Protein AF-A0A970JCD0-F1 (afdb_monomer)

Radius of gyration: 15.67 Å; Cα contacts (8 Å, |Δi|>4): 53; chains: 1; bounding box: 46×24×42 Å

Secondary structure (DSSP, 8-state):
---------HHHHHHHHHHHHHHHHHHHHHHHHHHHTT-TTHHHHHHHHHTHHHHHHHHHHHHS-HHHHHHHHHHHHHHHHHHHGGG--

pLDDT: mean 88.44, std 15.49, range [36.41, 98.12]

Structure (mmCIF, N/CA/C/O backbone):
data_AF-A0A970JCD0-F1
#
_entry.id   AF-A0A970JCD0-F1
#
loop_
_atom_site.group_PDB
_atom_site.id
_atom_site.type_symbol
_atom_site.label_atom_id
_atom_site.label_alt_id
_atom_site.label_comp_id
_atom_site.label_asym_id
_atom_site.label_entity_id
_atom_site.label_seq_id
_atom_site.pdbx_PDB_ins_code
_atom_site.Cartn_x
_atom_site.Cartn_y
_atom_site.Cartn_z
_atom_site.occupancy
_atom_site.B_iso_or_equiv
_atom_site.auth_seq_id
_atom_site.auth_comp_id
_atom_site.auth_asym_id
_atom_site.auth_atom_id
_atom_site.pdbx_PDB_model_num
ATOM 1 N N . MET A 1 1 ? -24.423 10.636 22.003 1.00 38.28 1 MET A N 1
ATOM 2 C CA . MET A 1 1 ? -23.802 10.628 20.660 1.00 38.28 1 MET A CA 1
ATOM 3 C C . MET A 1 1 ? -23.181 9.247 20.460 1.00 38.28 1 MET A C 1
ATOM 5 O O . MET A 1 1 ? -22.108 8.984 20.980 1.00 38.28 1 MET A O 1
ATOM 9 N N . TYR A 1 2 ? -23.930 8.310 19.871 1.00 36.41 2 TYR A N 1
ATOM 10 C CA . TYR A 1 2 ? -23.538 6.899 19.789 1.00 36.41 2 TYR A CA 1
ATOM 11 C C . TYR A 1 2 ? -22.601 6.676 18.600 1.00 36.41 2 TYR A C 1
ATOM 13 O O . TYR A 1 2 ? -22.998 6.824 17.446 1.00 36.41 2 TYR A O 1
ATOM 21 N N . GLN A 1 3 ? -21.354 6.319 18.888 1.00 42.09 3 GLN A N 1
ATOM 22 C CA . GLN A 1 3 ? -20.373 5.914 17.893 1.00 42.09 3 GLN A CA 1
ATOM 23 C C . GLN A 1 3 ? -20.790 4.535 17.355 1.00 42.09 3 GLN A C 1
ATOM 25 O O . GLN A 1 3 ? -20.619 3.518 18.026 1.00 42.09 3 GLN A O 1
ATOM 30 N N . LYS A 1 4 ? -21.384 4.491 16.154 1.00 45.31 4 LYS A N 1
ATOM 31 C CA . LYS A 1 4 ? -21.563 3.248 15.387 1.00 45.31 4 LYS A CA 1
ATOM 32 C C . LYS A 1 4 ? -20.173 2.711 15.048 1.00 45.31 4 LYS A C 1
ATOM 34 O O . LYS A 1 4 ? -19.605 3.043 14.011 1.00 45.31 4 LYS A O 1
ATOM 39 N N . ARG A 1 5 ? -19.605 1.905 15.942 1.00 54.94 5 ARG A N 1
ATOM 40 C CA . ARG A 1 5 ? -18.445 1.065 15.650 1.00 54.94 5 ARG A CA 1
ATOM 41 C C . ARG A 1 5 ? -18.918 0.051 14.608 1.00 54.94 5 ARG A C 1
ATOM 43 O O . ARG A 1 5 ? -19.606 -0.905 14.947 1.00 54.94 5 ARG A O 1
ATOM 50 N N . LEU A 1 6 ? -18.680 0.357 13.332 1.00 59.81 6 LEU A N 1
ATOM 51 C CA . LEU A 1 6 ? -19.035 -0.492 12.195 1.00 59.81 6 LEU A CA 1
ATOM 52 C C . LEU A 1 6 ? -18.461 -1.888 12.441 1.00 59.81 6 LEU A C 1
ATOM 54 O O . LEU A 1 6 ? -17.247 -2.069 12.478 1.00 59.81 6 LEU A O 1
ATOM 58 N N . PHE A 1 7 ? -19.342 -2.863 12.644 1.00 70.25 7 PHE A N 1
ATOM 59 C CA . PHE A 1 7 ? -18.965 -4.266 12.666 1.00 70.25 7 PHE A CA 1
ATOM 60 C C . PHE A 1 7 ? -18.486 -4.628 11.258 1.00 70.25 7 PHE A C 1
ATOM 62 O O . PHE A 1 7 ? -19.293 -4.707 10.334 1.00 70.25 7 PHE A O 1
ATOM 69 N N . TYR A 1 8 ? -17.173 -4.771 11.076 1.00 77.69 8 TYR A N 1
ATOM 70 C CA . TYR A 1 8 ? -16.596 -5.277 9.836 1.00 77.69 8 TYR A CA 1
ATOM 71 C C . TYR A 1 8 ? -16.695 -6.807 9.868 1.00 77.69 8 TYR A C 1
ATOM 73 O O . TYR A 1 8 ? -16.058 -7.424 10.725 1.00 77.69 8 TYR A O 1
ATOM 81 N N . PRO A 1 9 ? -17.503 -7.448 9.006 1.00 85.56 9 PRO A N 1
ATOM 82 C CA . PRO A 1 9 ? -17.683 -8.894 9.070 1.00 85.56 9 PRO A CA 1
ATOM 83 C C . PRO A 1 9 ? -16.353 -9.621 8.843 1.00 85.56 9 PRO A C 1
ATOM 85 O O . PRO A 1 9 ? -15.608 -9.264 7.932 1.00 85.56 9 PRO A O 1
ATOM 88 N N . VAL A 1 10 ? -16.073 -10.668 9.626 1.00 82.56 10 VAL A N 1
ATOM 89 C CA . VAL A 1 10 ? -14.809 -11.431 9.543 1.00 82.56 10 VAL A CA 1
ATOM 90 C C . VAL A 1 10 ? -14.570 -11.992 8.138 1.00 82.56 10 VAL A C 1
ATOM 92 O O . VAL A 1 10 ? -13.456 -11.920 7.632 1.00 82.56 10 VAL A O 1
ATOM 95 N N . PHE A 1 11 ? -15.621 -12.482 7.475 1.00 89.00 11 PHE A N 1
ATOM 96 C CA . PHE A 1 11 ? -15.539 -12.954 6.090 1.00 89.00 11 PHE A CA 1
ATOM 97 C C . PHE A 1 11 ? -15.109 -11.840 5.124 1.00 89.00 11 PHE A C 1
ATOM 99 O O . PHE A 1 11 ? -14.225 -12.038 4.298 1.00 89.00 11 PHE A O 1
ATOM 106 N N . LYS A 1 12 ? -15.673 -10.638 5.286 1.00 91.19 12 LYS A N 1
ATOM 107 C CA . LYS A 1 12 ? -15.309 -9.479 4.469 1.00 91.19 12 LYS A CA 1
ATOM 108 C C . LYS A 1 12 ? -13.852 -9.073 4.710 1.00 91.19 12 LYS A C 1
ATOM 110 O O . LYS A 1 12 ? -13.122 -8.842 3.757 1.00 91.19 12 LYS A O 1
ATOM 115 N N . LEU A 1 13 ? -13.410 -9.050 5.971 1.00 91.62 13 LEU A N 1
ATOM 116 C CA . LEU A 1 13 ? -1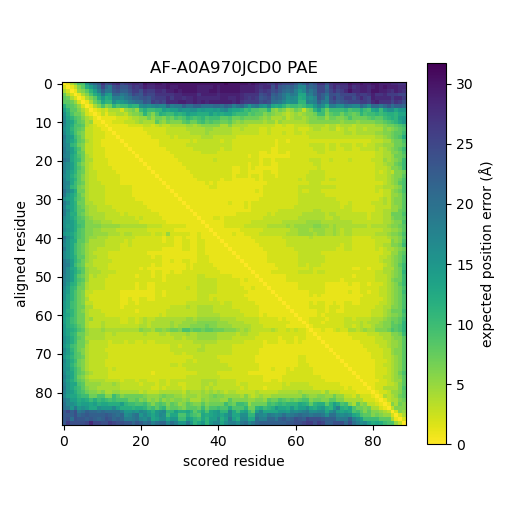2.009 -8.780 6.315 1.00 91.62 13 LEU A CA 1
ATOM 117 C C . LEU A 1 13 ? -11.063 -9.773 5.637 1.00 91.62 13 LEU A C 1
ATOM 119 O O . LEU A 1 13 ? -10.068 -9.366 5.047 1.00 91.62 13 LEU A O 1
ATOM 123 N N . HIS A 1 14 ? -11.366 -11.067 5.744 1.00 93.06 14 HIS A N 1
ATOM 124 C CA . HIS A 1 14 ? -10.569 -12.122 5.130 1.00 93.06 14 HIS A CA 1
ATOM 125 C C . HIS A 1 14 ? -10.421 -11.903 3.619 1.00 93.06 14 HIS A C 1
ATOM 127 O O . HIS A 1 14 ? -9.313 -11.968 3.084 1.00 93.06 14 HIS A O 1
ATOM 133 N N . ASP A 1 15 ? -11.529 -11.613 2.942 1.00 95.88 15 ASP A N 1
ATOM 134 C CA . ASP A 1 15 ? -11.549 -11.433 1.495 1.00 95.88 15 ASP A CA 1
ATOM 135 C C . ASP A 1 15 ? -10.816 -10.172 1.049 1.00 95.88 15 ASP A C 1
ATOM 137 O O . ASP A 1 15 ? -10.013 -10.240 0.118 1.00 95.88 15 ASP A O 1
ATOM 141 N N . ASP A 1 16 ? -11.013 -9.058 1.749 1.00 95.81 16 ASP A N 1
ATOM 142 C CA . ASP A 1 16 ? -10.342 -7.803 1.424 1.00 95.81 16 ASP A CA 1
ATOM 143 C C . ASP A 1 16 ? -8.833 -7.889 1.675 1.00 95.81 16 ASP A C 1
ATOM 145 O O . ASP A 1 16 ? -8.043 -7.469 0.835 1.00 95.81 16 ASP A O 1
ATOM 149 N N . ILE A 1 17 ? -8.400 -8.495 2.787 1.00 95.38 17 ILE A N 1
ATOM 150 C CA . ILE A 1 17 ? -6.971 -8.691 3.069 1.00 95.38 17 ILE A CA 1
ATOM 151 C C . ILE A 1 17 ? -6.335 -9.595 2.012 1.00 95.38 17 ILE A C 1
ATOM 153 O O . ILE A 1 17 ? -5.255 -9.289 1.507 1.00 95.38 17 ILE A O 1
ATOM 157 N N . ARG A 1 18 ? -7.006 -10.686 1.631 1.00 97.06 18 ARG A N 1
ATOM 158 C CA . ARG A 1 18 ? -6.538 -11.583 0.568 1.00 97.06 18 ARG A CA 1
ATOM 159 C C . ARG A 1 18 ? -6.438 -10.863 -0.777 1.00 97.06 18 ARG A C 1
ATOM 161 O O . ARG A 1 18 ? -5.458 -11.069 -1.491 1.00 97.06 18 ARG A O 1
ATOM 168 N N . LEU A 1 19 ? -7.414 -10.020 -1.109 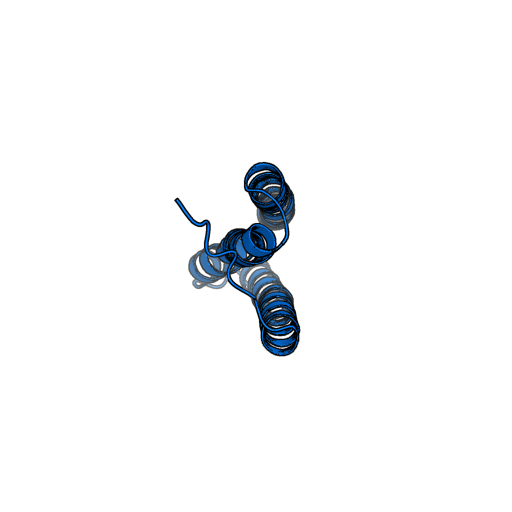1.00 97.25 19 LEU A N 1
ATOM 169 C CA . LEU A 1 19 ? -7.399 -9.224 -2.332 1.00 97.25 19 LEU A CA 1
ATOM 170 C C . LEU A 1 19 ? -6.241 -8.221 -2.328 1.00 97.25 19 LEU A C 1
ATOM 172 O O . LEU A 1 19 ? -5.467 -8.206 -3.279 1.00 97.25 19 LEU A O 1
ATOM 176 N N . LEU A 1 20 ? -6.060 -7.447 -1.257 1.00 97.56 20 LEU A N 1
ATOM 177 C CA . LEU A 1 20 ? -4.983 -6.455 -1.171 1.00 97.56 20 LEU A CA 1
ATOM 178 C C . LEU A 1 20 ? -3.584 -7.090 -1.211 1.00 97.56 20 LEU A C 1
ATOM 180 O O . LEU A 1 20 ? -2.662 -6.546 -1.827 1.00 97.56 20 LEU A O 1
ATOM 184 N N . TRP A 1 21 ? -3.408 -8.272 -0.610 1.00 96.62 21 TRP A N 1
ATOM 185 C CA . 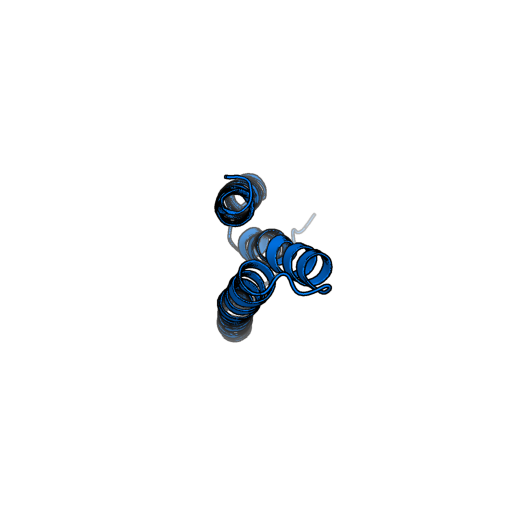TRP A 1 21 ? -2.162 -9.033 -0.737 1.00 96.62 21 TRP A CA 1
ATOM 186 C C . TRP A 1 21 ? -1.930 -9.541 -2.158 1.00 96.62 21 TRP A C 1
ATOM 188 O O . TRP A 1 21 ? -0.811 -9.440 -2.664 1.00 96.62 21 TRP A O 1
ATOM 198 N N . LEU A 1 22 ? -2.971 -10.055 -2.817 1.00 98.12 22 LEU A N 1
ATOM 199 C CA . LEU A 1 22 ? -2.886 -10.480 -4.212 1.00 98.12 22 LEU A CA 1
ATOM 200 C C . LEU A 1 22 ? -2.516 -9.301 -5.120 1.00 98.12 22 LEU A C 1
ATOM 202 O O . LEU A 1 22 ? -1.599 -9.419 -5.931 1.00 98.12 22 LEU A O 1
ATOM 206 N N . GLU A 1 23 ? -3.177 -8.157 -4.950 1.00 97.56 23 GLU A N 1
ATOM 207 C CA . GLU A 1 23 ? -2.845 -6.923 -5.655 1.00 97.56 23 GLU A CA 1
ATOM 208 C C . GLU A 1 23 ? -1.392 -6.517 -5.397 1.00 97.56 23 GLU A C 1
ATOM 210 O O . GLU A 1 23 ? -0.679 -6.213 -6.349 1.00 97.56 23 GLU A O 1
ATOM 215 N N . ASN A 1 24 ? -0.908 -6.592 -4.151 1.00 96.38 24 ASN A N 1
ATOM 216 C CA . ASN A 1 24 ? 0.485 -6.272 -3.834 1.00 96.38 24 ASN A CA 1
ATOM 217 C C . ASN A 1 24 ? 1.475 -7.097 -4.657 1.00 96.38 24 ASN A C 1
ATOM 219 O O . ASN A 1 24 ? 2.406 -6.557 -5.253 1.00 96.38 24 AS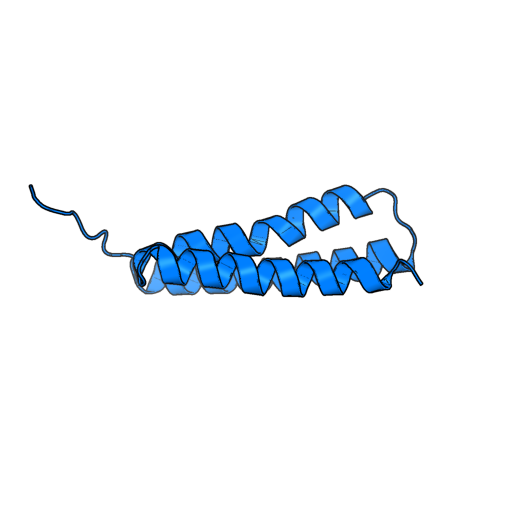N A O 1
ATOM 223 N N . VAL A 1 25 ? 1.271 -8.416 -4.671 1.00 96.38 25 VAL A N 1
ATOM 224 C CA . VAL A 1 25 ? 2.134 -9.366 -5.379 1.00 96.38 25 VAL A CA 1
ATOM 225 C C . VAL A 1 25 ? 2.072 -9.116 -6.885 1.00 96.38 25 VAL A C 1
ATOM 227 O O . VAL A 1 25 ? 3.114 -9.057 -7.537 1.00 96.38 25 VAL A O 1
ATOM 230 N N . LEU A 1 26 ? 0.870 -8.926 -7.438 1.00 97.69 26 LEU A N 1
ATOM 231 C CA . LEU A 1 26 ? 0.675 -8.672 -8.865 1.00 97.69 26 LEU A CA 1
ATOM 232 C C . LEU A 1 26 ? 1.316 -7.355 -9.308 1.00 97.69 26 LEU A C 1
ATOM 234 O O . LEU A 1 26 ? 2.089 -7.349 -10.264 1.00 97.69 26 LEU A O 1
ATOM 238 N N . TRP A 1 27 ? 1.055 -6.255 -8.600 1.00 97.50 27 TRP A N 1
ATOM 239 C CA . TRP A 1 27 ? 1.602 -4.945 -8.955 1.00 97.50 27 TRP A CA 1
ATOM 240 C C . TRP A 1 27 ? 3.110 -4.869 -8.735 1.00 97.50 27 TRP A C 1
ATOM 242 O O . TRP A 1 27 ? 3.800 -4.252 -9.539 1.00 97.50 27 TRP A O 1
ATOM 252 N N . THR A 1 28 ? 3.648 -5.565 -7.730 1.00 96.06 28 THR A N 1
ATOM 253 C CA . THR A 1 28 ? 5.103 -5.693 -7.548 1.00 96.06 28 THR A CA 1
ATOM 254 C C . THR A 1 28 ? 5.729 -6.479 -8.700 1.00 96.06 28 THR A C 1
ATOM 256 O O . THR A 1 28 ? 6.764 -6.083 -9.230 1.00 96.06 28 THR A O 1
ATOM 259 N N . ARG A 1 29 ? 5.090 -7.568 -9.152 1.00 96.81 29 ARG A N 1
ATOM 260 C CA . ARG A 1 29 ? 5.550 -8.323 -10.326 1.00 96.81 29 ARG A CA 1
ATOM 261 C C . ARG A 1 29 ? 5.535 -7.460 -11.588 1.00 96.81 29 ARG A C 1
ATOM 263 O O . ARG A 1 29 ? 6.513 -7.474 -12.330 1.00 96.81 29 ARG A O 1
ATOM 270 N N . PHE A 1 30 ? 4.455 -6.722 -11.839 1.00 96.94 30 PHE A N 1
ATOM 271 C CA . PHE A 1 30 ? 4.386 -5.813 -12.986 1.00 96.94 30 PHE A CA 1
ATOM 272 C C . PHE A 1 30 ? 5.412 -4.694 -12.886 1.00 96.94 30 PHE A C 1
ATOM 274 O O . PHE A 1 30 ? 6.019 -4.360 -13.899 1.00 96.94 30 PHE A O 1
ATOM 281 N N . PHE A 1 31 ? 5.661 -4.170 -11.684 1.00 95.12 31 PHE A N 1
ATOM 282 C CA . PHE A 1 31 ? 6.711 -3.186 -11.464 1.00 95.12 31 PHE A CA 1
ATOM 283 C C . PHE A 1 31 ? 8.067 -3.757 -11.877 1.00 95.12 31 PHE A C 1
ATOM 285 O O . PHE A 1 31 ? 8.719 -3.161 -12.721 1.00 95.12 31 PHE A O 1
ATOM 292 N N . ILE A 1 32 ? 8.441 -4.944 -11.383 1.00 93.94 32 ILE A N 1
ATOM 293 C CA . ILE A 1 32 ? 9.707 -5.612 -11.731 1.00 93.94 32 ILE A CA 1
ATOM 294 C C . ILE A 1 32 ? 9.837 -5.818 -13.247 1.00 93.94 32 ILE A C 1
ATOM 296 O O . ILE A 1 32 ? 10.888 -5.538 -13.815 1.00 93.94 32 ILE A O 1
ATOM 300 N N . ILE A 1 33 ? 8.781 -6.285 -13.918 1.00 95.75 33 ILE A N 1
ATOM 301 C CA . ILE A 1 33 ? 8.795 -6.493 -15.375 1.00 95.75 33 ILE A CA 1
ATOM 302 C C . ILE A 1 33 ? 8.976 -5.155 -16.105 1.00 95.75 33 ILE A C 1
ATOM 304 O O . ILE A 1 33 ? 9.862 -5.031 -16.947 1.00 95.75 33 ILE A O 1
ATOM 308 N N . SER A 1 34 ? 8.173 -4.147 -15.762 1.00 96.12 34 SER A N 1
ATOM 309 C CA . SER A 1 34 ? 8.215 -2.828 -16.408 1.00 96.12 34 SER A CA 1
ATOM 310 C C . SER A 1 34 ? 9.559 -2.139 -16.196 1.00 96.12 34 SER A C 1
ATOM 312 O O . SER A 1 34 ? 10.096 -1.532 -17.115 1.00 96.12 34 SER A O 1
ATOM 314 N N . ALA A 1 35 ? 10.118 -2.299 -14.998 1.00 92.38 35 ALA A N 1
ATOM 315 C CA . ALA A 1 35 ? 11.432 -1.836 -14.591 1.00 92.38 35 ALA A CA 1
ATOM 316 C C . ALA A 1 35 ? 12.557 -2.479 -15.416 1.00 92.38 35 ALA A C 1
ATOM 318 O O . ALA A 1 35 ? 13.376 -1.763 -15.986 1.00 92.38 35 ALA A O 1
ATOM 319 N N . ILE A 1 36 ? 12.593 -3.813 -15.500 1.00 94.62 36 ILE A N 1
ATOM 320 C CA . ILE A 1 36 ? 13.656 -4.560 -16.196 1.00 94.62 36 ILE A CA 1
ATOM 321 C C . ILE A 1 36 ? 13.627 -4.314 -17.708 1.00 94.62 36 ILE A C 1
ATOM 323 O O . ILE A 1 36 ? 14.678 -4.218 -18.336 1.00 94.62 36 ILE A O 1
ATOM 327 N N . PHE A 1 37 ? 12.434 -4.225 -18.296 1.00 95.69 37 PHE A N 1
ATOM 328 C CA . PHE A 1 37 ? 12.265 -4.075 -19.743 1.00 95.69 37 PHE A CA 1
ATOM 329 C C . PHE A 1 37 ? 12.025 -2.627 -20.190 1.00 95.69 37 PHE A C 1
ATOM 331 O O . PHE A 1 37 ? 11.736 -2.406 -21.365 1.00 95.69 37 PHE A O 1
ATOM 338 N N . SER A 1 38 ? 12.143 -1.649 -19.284 1.00 93.75 38 SER A N 1
ATOM 339 C CA . SER A 1 38 ? 11.910 -0.222 -19.559 1.00 93.75 38 SER A CA 1
ATOM 340 C C . SER A 1 38 ? 10.586 0.036 -20.288 1.00 93.75 38 SER A C 1
ATOM 342 O O . SER A 1 38 ? 10.525 0.786 -21.266 1.00 93.75 38 SER A O 1
ATOM 344 N N . LEU A 1 39 ? 9.521 -0.633 -19.840 1.00 96.88 39 LEU A N 1
ATOM 345 C CA . LEU A 1 39 ? 8.210 -0.545 -20.472 1.00 96.88 39 LEU A CA 1
ATOM 346 C C . LEU A 1 39 ? 7.563 0.830 -20.211 1.00 96.88 39 LEU A C 1
ATOM 348 O O . LEU A 1 39 ? 7.747 1.421 -19.142 1.00 96.88 39 LEU A O 1
ATOM 352 N N . PRO A 1 40 ? 6.771 1.353 -21.164 1.00 96.69 40 PRO A N 1
ATOM 353 C CA . PRO A 1 40 ? 6.178 2.687 -21.059 1.00 96.69 40 PRO A CA 1
ATOM 354 C C . PRO A 1 40 ? 5.084 2.800 -19.983 1.00 96.69 40 PRO A C 1
ATOM 356 O O . PRO A 1 40 ? 4.693 3.908 -19.620 1.00 96.69 40 PRO A O 1
ATOM 359 N N . ASP A 1 41 ? 4.582 1.681 -19.461 1.00 97.19 41 ASP A N 1
ATOM 360 C CA . ASP A 1 41 ? 3.541 1.617 -18.432 1.00 97.19 41 ASP A CA 1
ATOM 361 C C . ASP A 1 41 ? 4.080 1.761 -16.999 1.00 97.19 41 ASP A C 1
ATOM 363 O O . ASP A 1 41 ? 3.288 1.848 -16.057 1.00 97.19 41 ASP A O 1
ATOM 367 N N . ILE A 1 42 ? 5.405 1.849 -16.818 1.00 94.81 42 ILE A N 1
ATOM 368 C CA . ILE A 1 42 ? 6.052 1.853 -15.499 1.00 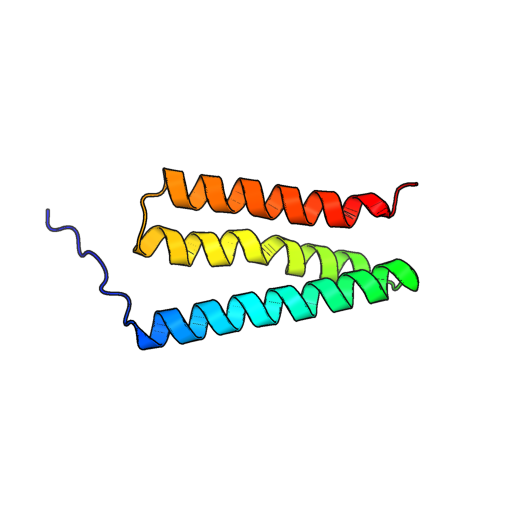94.81 42 ILE A CA 1
ATOM 369 C C . ILE A 1 42 ? 5.464 2.894 -14.535 1.00 94.81 42 ILE A C 1
ATOM 371 O O . ILE A 1 42 ? 5.249 2.595 -13.362 1.00 94.81 42 ILE A O 1
ATOM 375 N N . GLN A 1 43 ? 5.123 4.092 -15.020 1.00 94.94 43 GLN A N 1
ATOM 376 C CA . GLN A 1 43 ? 4.529 5.143 -14.187 1.00 94.94 43 GLN A CA 1
ATOM 377 C C . GLN A 1 43 ? 3.125 4.769 -13.698 1.00 94.94 43 GLN A C 1
ATOM 379 O O . GLN A 1 43 ? 2.800 4.967 -12.528 1.00 94.94 43 GLN A O 1
ATOM 384 N N . SER A 1 44 ? 2.298 4.181 -14.564 1.00 96.75 44 SER A N 1
ATOM 385 C CA . SER A 1 44 ? 0.960 3.709 -14.197 1.00 96.75 44 SER A CA 1
ATOM 386 C C . SER A 1 44 ? 1.029 2.538 -13.216 1.00 96.75 44 SER A C 1
ATOM 388 O O . SER A 1 44 ? 0.254 2.480 -12.259 1.00 96.75 44 SER A O 1
ATOM 390 N N . VAL A 1 45 ? 1.993 1.636 -13.410 1.00 96.31 45 VAL A N 1
ATOM 391 C CA . VAL A 1 45 ? 2.242 0.504 -12.512 1.00 96.31 45 VAL A CA 1
ATOM 392 C C . VAL A 1 45 ? 2.690 0.983 -11.127 1.00 96.31 45 VAL A C 1
ATOM 394 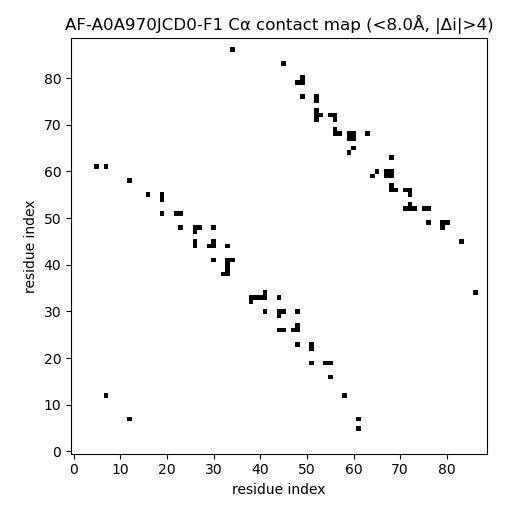O O . VAL A 1 45 ? 2.134 0.533 -10.125 1.00 96.31 45 VAL A O 1
ATOM 397 N N . ILE A 1 46 ? 3.622 1.941 -11.055 1.00 94.69 46 ILE A N 1
ATOM 398 C CA . ILE A 1 46 ? 4.072 2.555 -9.794 1.00 94.69 46 ILE A CA 1
ATOM 399 C C . ILE A 1 46 ? 2.900 3.215 -9.066 1.00 94.69 46 ILE A C 1
ATOM 401 O O . ILE A 1 46 ? 2.685 2.948 -7.884 1.00 94.69 46 ILE A O 1
ATOM 405 N N . GLN A 1 47 ? 2.107 4.036 -9.760 1.00 94.69 47 GLN A N 1
ATOM 406 C CA . GLN A 1 47 ? 0.953 4.707 -9.156 1.00 94.69 47 GLN A CA 1
ATOM 407 C C . GLN A 1 47 ? -0.031 3.707 -8.545 1.00 94.69 47 GLN A C 1
ATOM 409 O O . GLN A 1 47 ? -0.545 3.923 -7.446 1.00 94.69 47 GLN A O 1
ATOM 414 N N . ARG A 1 48 ? -0.283 2.583 -9.227 1.00 96.00 48 ARG A N 1
ATOM 415 C CA . ARG A 1 48 ? -1.198 1.566 -8.712 1.00 96.00 48 ARG A CA 1
ATOM 416 C C . ARG A 1 48 ? -0.608 0.758 -7.556 1.00 96.00 48 ARG A C 1
ATOM 418 O O . ARG A 1 48 ? -1.353 0.447 -6.622 1.00 96.00 48 ARG A O 1
ATOM 425 N N . LEU A 1 49 ? 0.691 0.453 -7.598 1.00 95.75 49 LEU A N 1
ATOM 426 C CA . LEU A 1 49 ? 1.418 -0.202 -6.509 1.00 95.75 49 LEU A CA 1
ATOM 427 C C . LEU A 1 49 ? 1.395 0.659 -5.236 1.00 95.75 49 LEU A C 1
ATOM 429 O O . LEU A 1 49 ? 1.052 0.162 -4.165 1.00 95.75 49 LEU A O 1
ATOM 433 N N . LEU A 1 50 ? 1.670 1.962 -5.361 1.00 94.56 50 LEU A N 1
ATOM 434 C CA . LEU A 1 50 ? 1.713 2.912 -4.241 1.00 94.56 50 LEU A CA 1
ATOM 435 C C . LEU A 1 50 ? 0.342 3.241 -3.638 1.00 94.56 50 LEU A C 1
ATOM 437 O O . LEU A 1 50 ? 0.276 3.805 -2.551 1.00 94.56 50 LEU A O 1
ATOM 441 N N . ARG A 1 51 ? -0.756 2.856 -4.290 1.00 95.69 51 ARG A N 1
ATOM 442 C CA . ARG A 1 51 ? -2.101 2.944 -3.705 1.00 95.69 51 ARG A CA 1
ATOM 443 C C . ARG A 1 51 ? -2.352 1.874 -2.634 1.00 95.69 51 ARG A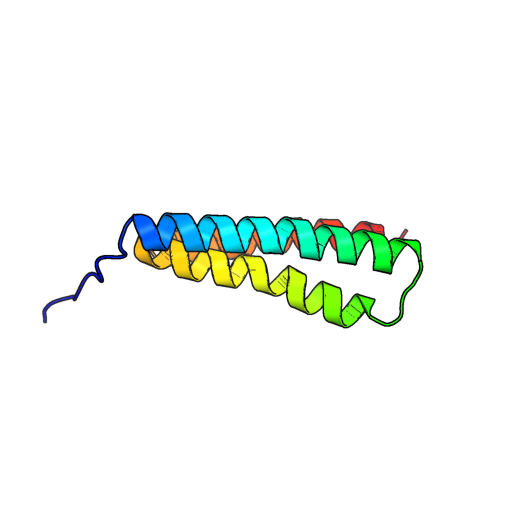 C 1
ATOM 445 O O . ARG A 1 51 ? -3.187 2.058 -1.753 1.00 95.69 51 ARG A O 1
ATOM 452 N N . ASN A 1 52 ? -1.629 0.755 -2.693 1.00 96.00 52 ASN A N 1
ATOM 453 C CA . ASN A 1 52 ? -1.882 -0.391 -1.825 1.00 96.00 52 ASN A CA 1
ATOM 454 C C . ASN A 1 52 ? -1.726 -0.083 -0.317 1.00 96.00 52 ASN A C 1
ATOM 456 O O . ASN A 1 52 ? -2.615 -0.454 0.452 1.00 96.00 52 ASN A O 1
ATOM 460 N N . PRO A 1 53 ? -0.685 0.648 0.138 1.00 97.19 53 PRO A N 1
ATOM 461 C CA . PRO A 1 53 ? -0.566 1.069 1.536 1.00 97.19 53 PRO A CA 1
ATOM 462 C C . PRO A 1 53 ? -1.793 1.804 2.085 1.00 97.19 53 PRO A C 1
ATOM 464 O O . PRO A 1 53 ? -2.231 1.508 3.198 1.00 97.19 53 PRO A O 1
ATOM 467 N N . GLU A 1 54 ? -2.370 2.722 1.305 1.00 96.88 54 GLU A N 1
ATOM 468 C CA . GLU A 1 54 ? -3.555 3.492 1.700 1.00 96.88 54 GLU A CA 1
ATOM 469 C C . GLU A 1 54 ? -4.780 2.577 1.857 1.00 96.88 54 GLU A C 1
ATOM 471 O O . GLU A 1 54 ? -5.538 2.686 2.825 1.00 96.88 54 GLU A O 1
ATOM 476 N N . ASP A 1 55 ? -4.966 1.638 0.927 1.00 96.81 55 ASP A N 1
ATOM 477 C CA . ASP A 1 55 ? -6.101 0.717 0.949 1.00 96.81 55 ASP A CA 1
ATOM 478 C C . ASP A 1 55 ? -6.007 -0.282 2.122 1.00 96.81 55 ASP A C 1
ATOM 480 O O . ASP A 1 55 ? -7.007 -0.520 2.808 1.00 96.81 55 ASP A O 1
ATOM 484 N N . PHE A 1 56 ? -4.806 -0.756 2.473 1.00 96.88 56 PHE A N 1
ATOM 485 C CA . PHE A 1 56 ? -4.585 -1.503 3.720 1.00 96.88 56 PHE A CA 1
ATOM 486 C C . PHE A 1 56 ? -4.870 -0.653 4.969 1.00 96.88 56 PHE A C 1
ATOM 488 O O . PHE A 1 56 ? -5.524 -1.120 5.908 1.00 96.88 56 PHE A O 1
ATOM 495 N N . ALA A 1 57 ? -4.420 0.605 4.992 1.00 96.75 57 ALA A N 1
ATOM 496 C CA . ALA A 1 57 ? -4.631 1.502 6.125 1.00 96.75 57 ALA A CA 1
ATOM 497 C C . ALA A 1 57 ? -6.122 1.784 6.375 1.00 96.75 57 ALA A C 1
ATOM 499 O O . ALA A 1 57 ? -6.550 1.854 7.531 1.00 96.75 57 ALA A O 1
ATOM 500 N N . LYS A 1 58 ? -6.941 1.875 5.317 1.00 94.94 58 LYS A N 1
ATOM 501 C CA . LYS A 1 58 ? -8.406 1.998 5.430 1.00 94.94 58 LYS A CA 1
ATOM 502 C C . LYS A 1 58 ? -9.028 0.819 6.175 1.00 94.94 58 LYS A C 1
ATOM 504 O O . LYS A 1 58 ? -9.872 1.049 7.039 1.00 94.94 58 LYS A O 1
ATOM 509 N N . ILE A 1 59 ? -8.592 -0.411 5.893 1.00 93.31 59 ILE A N 1
ATOM 510 C CA . ILE A 1 59 ? -9.058 -1.601 6.622 1.00 93.31 59 ILE A CA 1
ATOM 511 C C . ILE A 1 59 ? -8.564 -1.553 8.066 1.00 93.31 59 ILE A C 1
ATOM 513 O O . ILE A 1 59 ? -9.348 -1.732 8.995 1.00 93.31 59 ILE A O 1
ATOM 517 N N . PHE A 1 60 ? -7.279 -1.265 8.283 1.00 93.00 60 PHE A N 1
ATOM 518 C CA . PHE A 1 60 ? -6.698 -1.244 9.626 1.00 93.00 60 PHE A CA 1
ATOM 519 C C . PHE A 1 60 ? -7.325 -0.182 10.526 1.00 93.00 60 PHE A C 1
ATOM 521 O O . PHE A 1 60 ? -7.483 -0.434 11.716 1.00 93.00 60 PHE A O 1
ATOM 528 N N . ARG A 1 61 ? -7.789 0.943 9.977 1.00 94.12 61 ARG A N 1
ATOM 529 C CA . ARG A 1 61 ? -8.563 1.958 10.708 1.00 94.12 61 ARG A CA 1
ATOM 530 C C . ARG A 1 61 ? -9.875 1.418 11.302 1.00 94.12 61 ARG A C 1
ATOM 532 O O . ARG A 1 61 ? -10.379 1.972 12.273 1.00 94.12 61 ARG A O 1
ATOM 539 N N . CYS A 1 62 ? -10.445 0.339 10.759 1.00 90.31 62 CYS A N 1
ATOM 540 C CA . CYS A 1 62 ? -11.639 -0.290 11.334 1.00 90.31 62 CYS A CA 1
ATOM 541 C C . CYS A 1 62 ? -11.342 -1.096 12.613 1.00 90.31 62 CYS A C 1
ATOM 543 O O . CYS A 1 62 ? -12.240 -1.280 13.436 1.00 90.31 62 CYS A O 1
ATOM 545 N N . PHE A 1 63 ? -10.102 -1.563 12.796 1.00 89.62 63 PHE A N 1
ATOM 546 C CA . PHE A 1 63 ? -9.697 -2.443 13.907 1.00 89.62 63 PHE A CA 1
ATOM 547 C C . PHE A 1 63 ? -8.758 -1.757 14.902 1.00 89.62 63 PHE A C 1
ATOM 549 O O . PHE A 1 63 ? -8.785 -2.047 16.098 1.00 89.62 63 PHE A O 1
ATOM 556 N N . TYR A 1 64 ? -7.965 -0.813 14.410 1.00 90.75 64 TYR A N 1
ATOM 557 C CA . TYR A 1 64 ? -7.010 -0.004 15.148 1.00 90.75 64 TYR A CA 1
ATOM 558 C C . TYR A 1 64 ? -7.397 1.474 15.063 1.00 90.75 64 TYR A C 1
ATOM 560 O O . TYR A 1 64 ? -8.288 1.865 14.317 1.00 90.75 64 TYR A O 1
ATOM 568 N N . ASN A 1 65 ? -6.730 2.323 15.839 1.00 92.00 65 ASN A N 1
ATOM 569 C CA . ASN A 1 65 ? -6.946 3.766 15.749 1.00 92.00 65 ASN A CA 1
ATOM 570 C C . ASN A 1 65 ? -6.225 4.383 14.534 1.00 92.00 65 ASN A C 1
ATOM 572 O O . ASN A 1 65 ? -5.324 3.780 13.945 1.00 92.00 65 ASN A O 1
ATOM 576 N N . ASP A 1 66 ? -6.583 5.628 14.212 1.00 94.75 66 ASP A N 1
ATOM 577 C CA . ASP A 1 66 ? -6.007 6.382 13.092 1.00 94.75 66 ASP A CA 1
ATOM 578 C C . ASP A 1 66 ? -4.483 6.496 13.149 1.00 94.75 66 ASP A C 1
ATOM 580 O O . ASP A 1 66 ? -3.821 6.445 12.114 1.00 94.75 66 ASP A O 1
ATOM 584 N N . LYS A 1 67 ? -3.911 6.617 14.352 1.00 97.19 67 LYS A N 1
ATOM 585 C CA . LYS A 1 67 ? -2.460 6.730 14.537 1.00 97.19 67 LYS A CA 1
ATOM 586 C C . LYS A 1 67 ? -1.744 5.460 14.073 1.00 97.19 67 LYS A C 1
ATOM 588 O O . LYS A 1 67 ? -0.719 5.556 13.405 1.00 97.19 67 LYS A O 1
ATOM 593 N N . ILE A 1 68 ? -2.279 4.285 14.410 1.00 96.75 68 ILE A N 1
ATOM 594 C CA . ILE A 1 68 ? -1.715 2.994 13.991 1.00 96.75 68 ILE A CA 1
ATOM 595 C C . ILE A 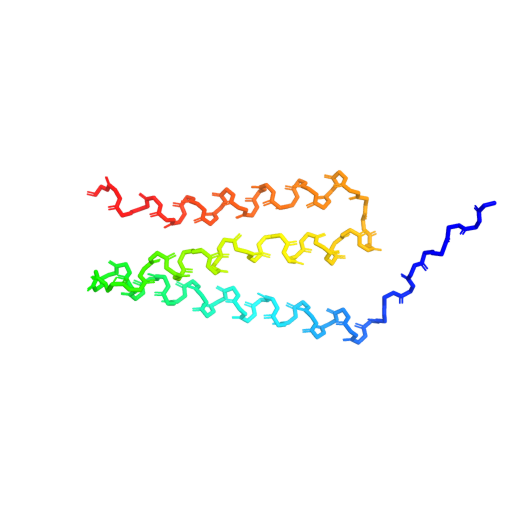1 68 ? -1.904 2.795 12.485 1.00 96.75 68 ILE A C 1
ATOM 597 O O . ILE A 1 68 ? -0.946 2.439 11.805 1.00 96.75 68 ILE A O 1
ATOM 601 N N . ALA A 1 69 ? -3.101 3.069 11.958 1.00 97.38 69 ALA A N 1
ATOM 602 C CA . ALA A 1 69 ? -3.384 2.934 10.529 1.00 97.38 69 ALA A CA 1
ATOM 603 C C . ALA A 1 69 ? -2.462 3.821 9.675 1.00 97.38 69 ALA A C 1
ATOM 605 O O . ALA A 1 69 ? -1.845 3.341 8.729 1.00 97.38 69 ALA A O 1
ATOM 606 N N . LYS A 1 70 ? -2.290 5.089 10.068 1.00 97.81 70 LYS A N 1
ATOM 607 C CA . LYS A 1 70 ? -1.383 6.024 9.394 1.00 97.81 70 LYS A CA 1
ATOM 608 C C . LYS A 1 70 ? 0.077 5.582 9.495 1.00 97.81 70 LYS A C 1
ATOM 610 O O . LYS A 1 70 ? 0.809 5.637 8.514 1.00 97.81 70 LYS A O 1
ATOM 615 N N . ARG A 1 71 ? 0.509 5.096 10.663 1.00 98.00 71 ARG A N 1
ATOM 616 C CA . ARG A 1 71 ? 1.880 4.595 10.824 1.00 98.00 71 ARG A CA 1
ATOM 617 C C . ARG A 1 71 ? 2.155 3.389 9.925 1.00 98.00 71 ARG A C 1
ATOM 619 O O . ARG A 1 71 ? 3.255 3.268 9.394 1.00 98.00 71 ARG A O 1
ATOM 626 N N . PHE A 1 72 ? 1.176 2.503 9.768 1.00 97.56 72 PHE A N 1
ATOM 627 C CA . PHE A 1 72 ? 1.276 1.384 8.839 1.00 97.56 72 PHE A CA 1
ATOM 628 C C . PHE A 1 72 ? 1.418 1.875 7.391 1.00 97.56 72 PHE A C 1
ATOM 630 O O . PHE A 1 72 ? 2.339 1.446 6.700 1.00 97.56 72 PHE A O 1
ATOM 637 N N . GLU A 1 73 ? 0.559 2.806 6.965 1.00 97.75 73 GLU A N 1
ATOM 638 C CA . GLU A 1 73 ? 0.601 3.417 5.630 1.00 97.75 73 GLU A CA 1
ATOM 639 C C . GLU A 1 73 ? 1.983 4.000 5.310 1.00 97.75 73 GLU A C 1
ATOM 641 O O . GLU A 1 73 ? 2.559 3.692 4.268 1.00 97.75 73 GLU A O 1
ATOM 646 N N . GLU A 1 74 ? 2.548 4.785 6.232 1.00 97.44 74 GLU A N 1
ATOM 647 C CA . GLU A 1 74 ? 3.876 5.393 6.101 1.00 97.44 74 GLU A CA 1
ATOM 648 C C . GLU A 1 74 ? 4.975 4.336 5.944 1.00 97.44 74 GLU A C 1
ATOM 650 O O . GLU A 1 74 ? 5.803 4.418 5.038 1.00 97.44 74 GLU A O 1
ATOM 655 N N . LEU A 1 75 ? 4.995 3.332 6.827 1.00 97.50 75 LEU A N 1
ATOM 656 C CA . LEU A 1 75 ? 6.018 2.285 6.807 1.00 97.50 75 LEU A CA 1
ATOM 657 C C . LEU A 1 75 ? 5.958 1.465 5.521 1.00 97.50 75 LEU A C 1
ATOM 659 O O . LEU A 1 75 ? 6.997 1.172 4.928 1.00 97.50 75 LEU A O 1
ATOM 663 N N . PHE A 1 76 ? 4.753 1.112 5.082 1.00 96.69 76 PHE A N 1
ATOM 664 C CA . PHE A 1 76 ? 4.584 0.309 3.884 1.00 96.69 76 PHE A CA 1
ATOM 665 C C . PHE A 1 76 ? 4.870 1.118 2.612 1.00 96.69 76 PHE A C 1
ATOM 667 O O . PHE A 1 76 ? 5.558 0.626 1.719 1.00 96.69 76 PHE A O 1
ATOM 674 N N . SER A 1 77 ? 4.456 2.386 2.560 1.00 95.00 77 SER A N 1
ATOM 675 C CA . SER A 1 77 ? 4.815 3.293 1.462 1.00 95.00 77 SER A CA 1
ATOM 676 C C . SER A 1 77 ? 6.327 3.471 1.354 1.00 95.00 77 SER A C 1
ATOM 678 O O . SER A 1 77 ? 6.873 3.358 0.263 1.00 95.00 77 SER A O 1
ATOM 680 N N . ASN A 1 78 ? 7.023 3.661 2.481 1.00 94.44 78 ASN A N 1
ATOM 681 C CA . ASN A 1 78 ? 8.483 3.764 2.499 1.00 94.44 78 ASN A CA 1
ATOM 682 C C . ASN A 1 78 ? 9.154 2.480 2.001 1.00 94.44 78 ASN A C 1
ATOM 684 O O . ASN A 1 78 ? 10.123 2.543 1.248 1.00 94.44 78 ASN A O 1
ATOM 688 N N . PHE A 1 79 ? 8.638 1.312 2.396 1.00 91.38 79 PHE A N 1
ATOM 689 C CA . PHE A 1 79 ? 9.131 0.033 1.892 1.00 91.38 79 PHE A CA 1
ATOM 690 C C . PHE A 1 79 ? 8.990 -0.067 0.365 1.00 91.38 79 PHE A C 1
ATOM 692 O O .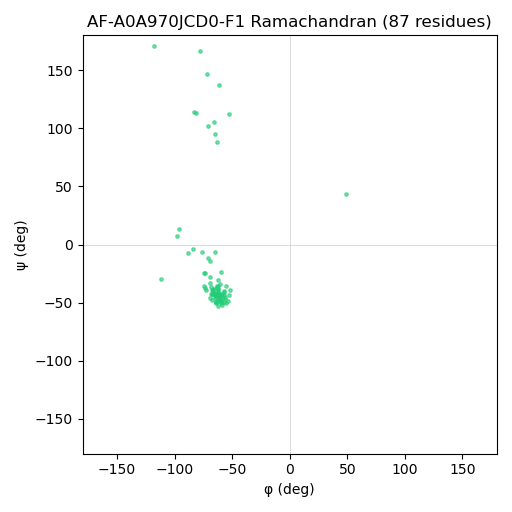 PHE A 1 79 ? 9.967 -0.379 -0.312 1.00 91.38 79 PHE A O 1
ATOM 699 N N . LEU A 1 80 ? 7.815 0.252 -0.188 1.00 90.75 80 LEU A N 1
ATOM 700 C CA . LEU A 1 80 ? 7.575 0.205 -1.636 1.00 90.75 80 LEU A CA 1
ATOM 701 C C . LEU A 1 80 ? 8.378 1.265 -2.402 1.00 90.75 80 LEU A C 1
ATOM 703 O O . LEU A 1 80 ? 8.917 0.972 -3.466 1.00 90.75 80 LEU A O 1
ATOM 707 N N . PHE A 1 81 ? 8.515 2.471 -1.851 1.00 87.25 81 PHE A N 1
ATOM 708 C CA . PHE A 1 81 ? 9.337 3.529 -2.436 1.00 87.25 81 PHE A CA 1
ATOM 709 C C . PHE A 1 81 ? 10.809 3.117 -2.511 1.00 87.25 81 PHE A C 1
ATOM 711 O O . PHE A 1 81 ? 11.440 3.272 -3.553 1.00 87.25 81 PHE A O 1
ATOM 718 N N . ASN A 1 82 ? 11.343 2.510 -1.447 1.00 83.81 82 ASN A N 1
ATOM 719 C CA . ASN A 1 82 ? 12.701 1.974 -1.467 1.00 83.81 82 ASN A CA 1
ATOM 720 C C . ASN A 1 82 ? 12.866 0.891 -2.539 1.00 83.81 82 ASN A C 1
ATOM 722 O O . ASN A 1 82 ? 13.929 0.798 -3.131 1.00 83.81 82 ASN A O 1
ATOM 726 N N . VAL A 1 83 ? 11.834 0.089 -2.824 1.00 80.00 83 VAL A N 1
ATOM 727 C CA . VAL A 1 83 ? 11.849 -0.896 -3.923 1.00 80.00 83 VAL A CA 1
ATOM 728 C C . VAL A 1 83 ? 11.836 -0.227 -5.311 1.00 80.00 83 VAL A C 1
ATOM 730 O O . VAL A 1 83 ? 12.394 -0.770 -6.262 1.00 80.00 83 VAL A O 1
ATOM 733 N N . GLN A 1 84 ? 11.276 0.973 -5.441 1.00 70.69 84 GLN A N 1
ATOM 734 C CA . GLN A 1 84 ? 11.302 1.735 -6.691 1.00 70.69 84 GLN A CA 1
ATOM 735 C C . GLN A 1 84 ? 12.680 2.353 -6.985 1.00 70.69 84 GLN A C 1
ATOM 737 O O . GLN A 1 84 ? 13.099 2.418 -8.141 1.00 70.69 84 GLN A O 1
ATOM 742 N N . THR A 1 85 ? 13.403 2.803 -5.957 1.00 69.75 85 THR A N 1
ATOM 743 C CA . THR A 1 85 ? 14.666 3.543 -6.120 1.00 69.75 85 THR A CA 1
ATOM 744 C C . THR A 1 85 ? 15.874 2.672 -6.490 1.00 69.75 85 THR A C 1
ATOM 746 O O . THR A 1 85 ? 16.914 3.215 -6.852 1.00 69.75 85 THR A O 1
ATOM 749 N N . TRP A 1 86 ? 15.753 1.337 -6.520 1.00 60.28 86 TRP A N 1
ATOM 750 C CA . TRP A 1 86 ? 16.809 0.448 -7.051 1.00 60.28 86 TRP A CA 1
ATOM 751 C C . TRP A 1 86 ? 17.067 0.620 -8.557 1.00 60.28 86 TRP A C 1
ATOM 753 O O . TRP A 1 86 ? 17.995 0.019 -9.078 1.00 60.28 86 TRP A O 1
ATOM 763 N N . GLN A 1 87 ? 16.265 1.424 -9.263 1.00 56.88 87 GLN A N 1
ATOM 764 C CA . GLN A 1 87 ? 16.478 1.752 -10.676 1.00 56.88 87 GLN A CA 1
ATOM 765 C C . GLN A 1 87 ? 17.372 2.978 -10.919 1.00 56.88 87 GLN A C 1
ATOM 767 O O . GLN A 1 87 ? 17.664 3.287 -12.071 1.00 56.88 87 GLN A O 1
ATOM 772 N N . THR A 1 88 ? 17.754 3.726 -9.876 1.00 49.56 88 THR A N 1
ATOM 773 C CA . THR A 1 88 ? 18.516 4.981 -10.033 1.00 49.56 88 THR A CA 1
ATOM 774 C C . THR A 1 88 ? 20.037 4.824 -9.884 1.00 49.56 88 THR A C 1
ATOM 776 O O . THR A 1 88 ? 20.723 5.837 -9.770 1.00 49.56 88 THR A O 1
ATOM 779 N N . TRP A 1 89 ? 20.564 3.593 -9.902 1.00 44.59 89 TRP A N 1
ATOM 780 C CA . TRP A 1 89 ? 21.998 3.250 -9.917 1.00 44.59 89 TRP A CA 1
ATOM 781 C C . TRP A 1 89 ? 22.252 2.114 -10.908 1.00 44.59 89 TRP A C 1
ATOM 783 O O . TRP A 1 89 ? 23.371 2.075 -11.465 1.00 44.59 89 TRP A O 1
#

Sequence (89 aa):
MYQKRLFYPVFKLHDDIRLLWLENVLWTRFFIISAIFSLPDIQSVIQRLLRNPEDFAKIFRCFYNDKIAKRFEELFSNFLFNVQTWQTW

Mean predicted aligned error: 5.63 Å

Solvent-accessible surface area (backbone atoms only — not comparable to full-atom values): 5057 Å² total; per-residue (Å²): 137,85,80,80,76,71,83,73,52,68,70,57,53,53,52,51,52,52,48,54,53,51,50,50,54,52,32,49,50,48,36,53,51,23,61,76,67,69,40,91,57,40,67,61,37,47,57,58,44,66,45,47,32,55,57,52,21,60,57,38,40,72,81,43,53,65,71,58,16,50,52,50,23,52,54,46,43,51,54,54,50,58,65,59,56,71,76,80,118

Foldseek 3Di:
DDDPLPDDDPVNLVVLVVVLVVQLVVLLVVLVVCLVVVPPCNVVSLVSNLCSLVSQLVSVCSVDPNVVSVVSSVVVSVVSVVVNCVSVD